Protein AF-F0SC37-F1 (afdb_monomer_lite)

Organism: Pseudopedobacter saltans (strain ATCC 51119 / DSM 12145 / JCM 21818 / CCUG 39354 / LMG 10337 / NBRC 100064 / NCIMB 13643) (NCBI:txid762903)

pLDDT: mean 73.16, std 12.66, range [35.97, 86.56]

Radius of gyration: 14.18 Å; chains: 1; bounding box: 48×24×30 Å

Structure (mmCIF, N/CA/C/O backbone):
data_AF-F0SC37-F1
#
_entry.id   AF-F0SC37-F1
#
loop_
_atom_site.group_PDB
_atom_site.id
_atom_site.type_symbol
_atom_site.label_atom_id
_atom_site.label_alt_id
_atom_site.label_comp_id
_atom_site.label_asym_id
_atom_site.label_entity_id
_atom_site.label_seq_id
_atom_site.pdbx_PDB_ins_code
_atom_site.Cartn_x
_atom_site.Cartn_y
_atom_site.Cartn_z
_atom_site.occupancy
_atom_site.B_iso_or_equiv
_atom_site.auth_seq_id
_atom_site.auth_comp_id
_atom_site.auth_asym_id
_atom_site.auth_atom_id
_atom_site.pdbx_PDB_model_num
ATOM 1 N N . MET A 1 1 ? 25.272 6.533 6.262 1.00 40.91 1 MET A N 1
ATOM 2 C CA . MET A 1 1 ? 24.378 5.358 6.249 1.00 40.91 1 MET A CA 1
ATOM 3 C C . MET A 1 1 ? 23.369 5.589 5.145 1.00 40.91 1 MET A C 1
ATOM 5 O O . MET A 1 1 ? 22.610 6.541 5.241 1.00 40.91 1 MET A O 1
ATOM 9 N N . GLN A 1 2 ? 23.460 4.836 4.052 1.00 44.09 2 GLN A N 1
ATOM 10 C CA . GLN A 1 2 ? 22.616 5.004 2.868 1.00 44.09 2 GLN A CA 1
ATOM 11 C C . GLN A 1 2 ? 21.888 3.676 2.640 1.00 44.09 2 GLN A C 1
ATOM 13 O O . GLN A 1 2 ? 22.260 2.887 1.785 1.00 44.09 2 GLN A O 1
ATOM 18 N N . GLU A 1 3 ? 20.898 3.402 3.486 1.00 50.44 3 GLU A N 1
ATOM 19 C CA . GLU A 1 3 ? 19.991 2.258 3.358 1.00 50.44 3 GLU A CA 1
ATOM 20 C C . GLU A 1 3 ? 18.629 2.784 2.904 1.00 50.44 3 GLU A C 1
ATOM 22 O O . GLU A 1 3 ? 17.743 3.001 3.719 1.00 50.44 3 GLU A O 1
ATOM 27 N N . THR A 1 4 ? 18.461 3.091 1.616 1.00 54.84 4 THR A N 1
ATOM 28 C CA . THR A 1 4 ? 17.119 3.439 1.096 1.00 54.84 4 THR A CA 1
ATOM 29 C C . THR A 1 4 ? 16.831 2.955 -0.323 1.00 54.84 4 THR A C 1
ATOM 31 O O . THR A 1 4 ? 15.666 2.964 -0.712 1.00 54.84 4 THR A O 1
ATOM 34 N N . ASP A 1 5 ? 17.823 2.510 -1.103 1.00 57.59 5 ASP A N 1
ATOM 35 C CA . ASP A 1 5 ? 17.574 2.137 -2.507 1.00 57.59 5 ASP A CA 1
ATOM 36 C C . ASP A 1 5 ? 17.073 0.700 -2.719 1.00 57.59 5 ASP A C 1
ATOM 38 O O . ASP A 1 5 ? 16.584 0.400 -3.805 1.00 57.59 5 ASP A O 1
ATOM 42 N N . ASP A 1 6 ? 17.101 -0.155 -1.690 1.00 70.88 6 ASP A N 1
ATOM 43 C CA . ASP A 1 6 ? 16.592 -1.535 -1.770 1.00 70.88 6 ASP A CA 1
ATOM 44 C C . ASP A 1 6 ? 15.240 -1.747 -1.046 1.00 70.88 6 ASP A C 1
ATOM 46 O O . ASP A 1 6 ? 14.725 -2.863 -0.994 1.00 70.88 6 ASP A O 1
ATOM 50 N N . ALA A 1 7 ? 14.622 -0.690 -0.503 1.00 76.62 7 ALA A N 1
ATOM 51 C CA . ALA A 1 7 ? 13.310 -0.789 0.144 1.00 76.62 7 ALA A CA 1
ATOM 52 C C . ALA A 1 7 ? 12.161 -0.736 -0.886 1.00 76.62 7 ALA A C 1
ATOM 54 O O . ALA A 1 7 ? 12.262 0.003 -1.872 1.00 76.62 7 ALA A O 1
ATOM 55 N N . PRO A 1 8 ? 11.052 -1.474 -0.680 1.00 81.25 8 PRO A N 1
ATOM 56 C CA . PRO A 1 8 ? 9.885 -1.401 -1.555 1.00 81.25 8 PRO A CA 1
ATOM 57 C C . PRO A 1 8 ? 9.205 -0.032 -1.465 1.00 81.25 8 PRO A C 1
ATOM 59 O O . PRO A 1 8 ? 9.176 0.613 -0.414 1.00 81.25 8 PRO A O 1
ATOM 62 N N . ILE A 1 9 ? 8.598 0.402 -2.568 1.00 84.44 9 ILE A N 1
ATOM 63 C CA . ILE A 1 9 ? 7.815 1.641 -2.597 1.00 84.44 9 ILE A CA 1
ATOM 64 C C . ILE A 1 9 ? 6.491 1.394 -1.877 1.00 84.44 9 ILE A C 1
ATOM 66 O O . ILE A 1 9 ? 5.739 0.492 -2.243 1.00 84.44 9 ILE A O 1
ATOM 70 N N . VAL A 1 10 ? 6.164 2.226 -0.890 1.00 85.06 10 VAL A N 1
ATOM 71 C CA . VAL A 1 10 ? 4.873 2.161 -0.196 1.00 85.06 10 VAL A CA 1
ATOM 72 C C . VAL A 1 10 ? 3.930 3.215 -0.766 1.00 85.06 10 VAL A C 1
ATOM 74 O O . VAL A 1 10 ? 4.247 4.404 -0.788 1.00 85.06 10 VAL A O 1
ATOM 77 N N . LEU A 1 11 ? 2.754 2.783 -1.212 1.00 83.94 11 LEU A N 1
ATOM 78 C CA . LEU A 1 11 ? 1.667 3.632 -1.684 1.00 83.94 11 LEU A CA 1
ATOM 79 C C . LEU A 1 11 ? 0.481 3.509 -0.728 1.00 83.94 11 LEU A C 1
ATOM 81 O O . LEU A 1 11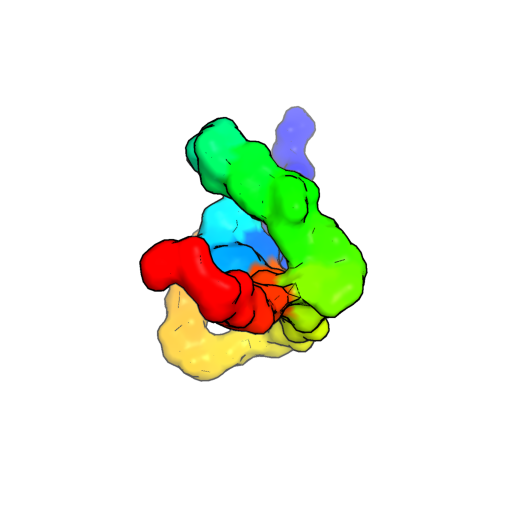 ? 0.051 2.400 -0.435 1.00 83.94 11 LEU A O 1
ATOM 85 N N . ALA A 1 12 ? -0.109 4.620 -0.296 1.00 82.44 12 ALA A N 1
ATOM 86 C CA . ALA A 1 12 ? -1.396 4.626 0.397 1.00 82.44 12 ALA A CA 1
ATOM 87 C C . ALA A 1 12 ? -2.429 5.379 -0.442 1.00 82.44 12 ALA A C 1
ATOM 89 O O . ALA A 1 12 ? -2.258 6.566 -0.717 1.00 82.44 12 ALA A O 1
ATOM 90 N N . ASN A 1 13 ? -3.490 4.690 -0.877 1.00 78.31 13 ASN A N 1
ATOM 91 C CA . ASN A 1 13 ? -4.507 5.227 -1.793 1.00 78.31 13 ASN A CA 1
ATOM 92 C C . ASN A 1 13 ? -3.901 5.948 -3.022 1.00 78.31 13 ASN A C 1
ATOM 94 O O . ASN A 1 13 ? -4.386 6.999 -3.434 1.00 78.31 13 ASN A O 1
ATOM 98 N N . GLY A 1 14 ? -2.812 5.407 -3.579 1.00 76.50 14 GLY A N 1
ATOM 99 C CA . GLY A 1 14 ? -2.108 5.975 -4.737 1.00 76.50 14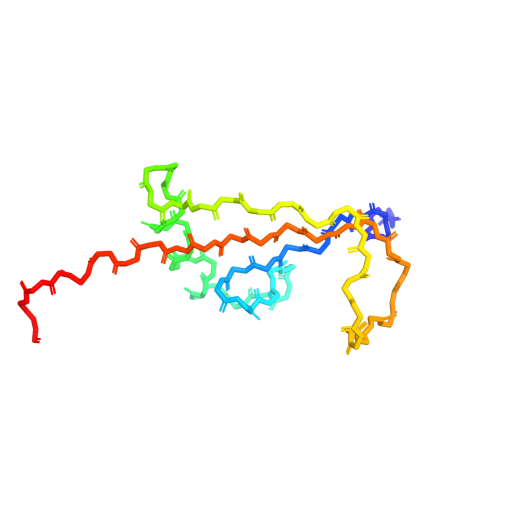 GLY A CA 1
ATOM 100 C C . GLY A 1 14 ? -1.079 7.070 -4.423 1.00 76.50 14 GLY A C 1
ATOM 101 O O . GLY A 1 14 ? -0.407 7.537 -5.337 1.00 76.50 14 GLY A O 1
ATOM 102 N N . ILE A 1 15 ? -0.907 7.465 -3.158 1.00 79.38 15 ILE A N 1
ATOM 103 C CA . ILE A 1 15 ? 0.093 8.459 -2.739 1.00 79.38 15 ILE A CA 1
ATOM 104 C C . ILE A 1 15 ? 1.337 7.747 -2.205 1.00 79.38 15 ILE A C 1
ATOM 106 O O . ILE A 1 15 ? 1.225 6.897 -1.324 1.00 79.38 15 ILE A O 1
ATOM 110 N N . VAL A 1 16 ? 2.521 8.117 -2.701 1.00 81.06 16 VAL A N 1
ATOM 111 C CA . VAL A 1 16 ? 3.805 7.599 -2.201 1.00 81.06 16 VAL A CA 1
ATOM 112 C C . VAL A 1 16 ? 4.040 8.057 -0.767 1.00 81.06 16 VAL A C 1
ATOM 114 O O . VAL A 1 16 ? 3.994 9.252 -0.478 1.00 81.06 16 VAL A O 1
ATOM 117 N N . ILE A 1 17 ? 4.324 7.100 0.115 1.00 81.12 17 ILE A N 1
ATOM 118 C CA . ILE A 1 17 ? 4.648 7.336 1.519 1.00 81.12 17 ILE A CA 1
ATOM 119 C C . ILE A 1 17 ? 6.150 7.166 1.712 1.00 81.12 17 ILE A C 1
ATOM 121 O O . ILE A 1 17 ? 6.710 6.098 1.486 1.00 81.12 17 ILE A O 1
ATOM 125 N N . ASN A 1 18 ? 6.804 8.243 2.124 1.00 79.25 18 ASN A N 1
ATOM 126 C CA . ASN A 1 18 ? 8.239 8.317 2.364 1.00 79.25 18 ASN A CA 1
ATOM 127 C C . ASN A 1 18 ? 8.558 9.315 3.490 1.00 79.25 18 ASN A C 1
ATOM 129 O O . ASN A 1 18 ? 7.679 9.938 4.093 1.00 79.25 18 ASN A O 1
ATOM 133 N N . GLU A 1 19 ? 9.843 9.497 3.771 1.00 70.62 19 GLU A N 1
ATOM 134 C CA . GLU A 1 19 ? 10.309 10.390 4.833 1.00 70.62 19 GLU A CA 1
ATOM 135 C C . GLU A 1 19 ? 9.887 11.849 4.616 1.00 70.62 19 GLU A C 1
ATOM 137 O O . GLU A 1 19 ? 9.515 12.522 5.579 1.00 70.62 19 GLU A O 1
ATOM 142 N N . LEU A 1 20 ? 9.820 12.282 3.353 1.00 71.25 20 LEU A N 1
ATOM 143 C CA . LEU A 1 20 ? 9.399 13.619 2.917 1.00 71.25 20 LEU A CA 1
ATOM 144 C C . LEU A 1 20 ? 7.876 13.828 2.953 1.00 71.25 20 LEU A C 1
ATOM 146 O O . LEU A 1 20 ? 7.387 14.933 2.719 1.00 71.25 20 LEU A O 1
ATOM 150 N N . THR A 1 21 ? 7.104 12.782 3.247 1.00 74.44 21 THR A N 1
ATOM 151 C CA . THR A 1 21 ? 5.646 12.870 3.323 1.00 74.44 21 THR A CA 1
ATOM 152 C C . THR A 1 21 ? 5.224 13.783 4.473 1.00 74.44 21 THR A C 1
ATOM 154 O O . THR A 1 21 ? 5.671 13.629 5.612 1.00 74.44 21 THR A O 1
ATOM 157 N N . ASN A 1 22 ? 4.334 14.733 4.174 1.00 77.19 22 ASN A N 1
ATOM 158 C CA . ASN A 1 22 ? 3.869 15.751 5.116 1.00 77.19 22 ASN A CA 1
ATOM 159 C C . ASN A 1 22 ? 3.322 15.132 6.420 1.00 77.19 22 ASN A C 1
ATOM 161 O O . ASN A 1 22 ? 2.551 14.171 6.385 1.00 77.19 22 ASN A O 1
ATOM 165 N N . ILE A 1 23 ? 3.658 15.733 7.568 1.00 78.12 23 ILE A N 1
ATOM 166 C CA . ILE A 1 23 ? 3.230 15.301 8.912 1.00 78.12 23 ILE A CA 1
ATOM 167 C C . ILE A 1 23 ? 1.706 15.136 9.019 1.00 78.12 23 ILE A C 1
ATOM 169 O O . ILE A 1 23 ? 1.235 14.170 9.614 1.00 78.12 23 ILE A O 1
ATOM 173 N N . LYS A 1 24 ? 0.913 16.021 8.399 1.00 74.25 24 LYS A N 1
ATOM 174 C CA . LYS A 1 24 ? -0.556 15.900 8.382 1.00 74.25 24 LYS A CA 1
ATOM 175 C C . LYS A 1 24 ? -1.012 14.608 7.707 1.00 74.25 24 LYS A C 1
ATOM 177 O O . LYS A 1 24 ? -1.936 13.963 8.194 1.00 74.25 24 LYS A O 1
ATOM 182 N N . LEU A 1 25 ? -0.355 14.224 6.612 1.00 72.38 25 LEU A N 1
ATOM 183 C CA . LEU A 1 25 ? -0.656 12.988 5.898 1.00 72.38 25 LEU A CA 1
ATOM 184 C C . LEU A 1 25 ? -0.216 11.770 6.719 1.00 72.38 25 LEU A C 1
ATOM 186 O O . LEU A 1 25 ? -1.001 10.843 6.872 1.00 72.38 25 LEU A O 1
ATOM 190 N N . LYS A 1 26 ? 0.980 11.806 7.327 1.00 73.19 26 LYS A N 1
ATOM 191 C CA . LYS A 1 26 ? 1.456 10.750 8.241 1.00 73.19 26 LYS A CA 1
ATOM 192 C C . LYS A 1 26 ? 0.478 10.518 9.398 1.00 73.19 26 LYS A C 1
ATOM 194 O O . LYS A 1 26 ? 0.110 9.378 9.657 1.00 73.19 26 LYS A O 1
ATOM 199 N N . ASN A 1 27 ? -0.019 11.584 10.024 1.00 77.00 27 ASN A N 1
ATOM 200 C CA . ASN A 1 27 ? -0.998 11.494 11.112 1.00 77.00 27 ASN A CA 1
ATOM 201 C C . ASN A 1 27 ? -2.359 10.963 10.636 1.00 77.00 27 ASN A C 1
ATOM 203 O O . ASN A 1 27 ? -2.983 10.149 11.314 1.00 77.00 27 ASN A O 1
ATOM 207 N N . LEU A 1 28 ? -2.827 11.397 9.461 1.00 74.81 28 LEU A N 1
ATOM 208 C CA . LEU A 1 28 ? -4.064 10.881 8.870 1.00 74.81 28 LEU A CA 1
ATOM 209 C C . LEU A 1 28 ? -3.957 9.381 8.582 1.00 74.81 28 LEU A C 1
ATOM 211 O O . LEU A 1 28 ? -4.903 8.642 8.851 1.00 74.81 28 LEU A O 1
ATOM 215 N N . LEU A 1 29 ? -2.812 8.942 8.061 1.00 74.94 29 LEU A N 1
ATOM 216 C CA . LEU A 1 29 ? -2.525 7.540 7.789 1.00 74.94 29 LEU A CA 1
ATOM 217 C C . LEU A 1 29 ? -2.431 6.739 9.086 1.00 74.94 29 LEU A C 1
ATOM 219 O O . LEU A 1 29 ? -3.129 5.743 9.202 1.00 74.94 29 LEU A O 1
ATOM 223 N N . ALA A 1 30 ? -1.688 7.196 10.094 1.00 75.12 30 ALA A N 1
ATOM 224 C CA . ALA A 1 30 ? -1.580 6.510 11.385 1.00 75.12 30 ALA A CA 1
ATOM 225 C C . ALA A 1 30 ? -2.954 6.237 12.031 1.00 75.12 30 ALA A C 1
ATOM 227 O O . ALA A 1 30 ? -3.198 5.149 12.540 1.00 75.12 30 ALA A O 1
ATOM 228 N N . ASN A 1 31 ? -3.890 7.185 11.926 1.00 74.25 31 ASN A N 1
ATOM 229 C CA . ASN A 1 31 ? -5.239 7.044 12.486 1.00 74.25 31 ASN A CA 1
ATOM 230 C C . ASN A 1 31 ? -6.175 6.137 11.668 1.00 74.25 31 ASN A C 1
ATOM 232 O O . ASN A 1 31 ? -7.241 5.750 12.148 1.00 74.25 31 ASN A O 1
ATOM 236 N N . ARG A 1 32 ? -5.837 5.851 10.407 1.00 72.88 32 ARG A N 1
ATOM 237 C CA . ARG A 1 32 ? -6.695 5.097 9.477 1.00 72.88 32 ARG A CA 1
ATOM 238 C C . ARG A 1 32 ? -6.113 3.756 9.056 1.00 72.88 32 ARG A C 1
ATOM 240 O O . ARG A 1 32 ? -6.869 2.905 8.594 1.00 72.88 32 AR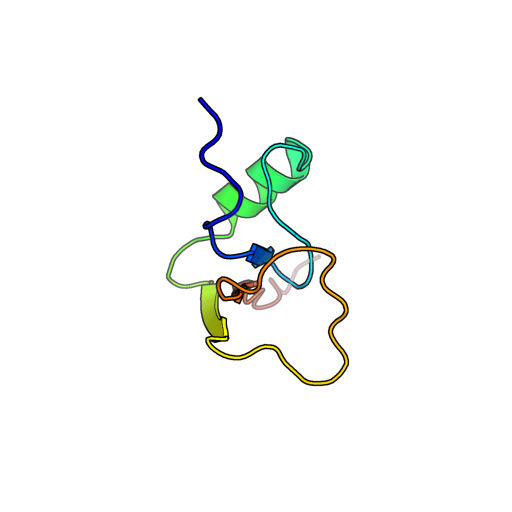G A O 1
ATOM 247 N N . LEU A 1 33 ? -4.811 3.557 9.236 1.00 75.06 33 LEU A N 1
ATOM 248 C CA . LEU A 1 33 ? -4.101 2.318 8.955 1.00 75.06 33 LEU A CA 1
ATOM 249 C C . LEU A 1 33 ? -4.309 1.296 10.084 1.00 75.06 33 LEU A C 1
ATOM 251 O O . LEU A 1 33 ? -3.358 0.779 10.661 1.00 75.06 33 LEU A O 1
ATOM 255 N N . THR A 1 34 ? -5.564 1.008 10.426 1.00 78.12 34 THR A N 1
ATOM 256 C CA . THR A 1 34 ? -5.890 -0.124 11.300 1.00 78.12 34 THR A CA 1
ATOM 257 C C . THR A 1 34 ? -6.002 -1.388 10.444 1.00 78.12 34 THR A C 1
ATOM 259 O O . THR A 1 34 ? -6.581 -1.294 9.358 1.00 78.12 34 THR A O 1
ATOM 262 N N . PRO A 1 35 ? -5.542 -2.568 10.902 1.00 75.06 35 PRO A N 1
ATOM 263 C CA . PRO A 1 35 ? -5.573 -3.804 10.104 1.00 75.06 35 PRO A CA 1
ATOM 264 C C . PRO A 1 35 ? -6.949 -4.107 9.491 1.00 75.06 35 PRO A C 1
ATOM 266 O O . PRO A 1 35 ? -7.060 -4.553 8.359 1.00 75.06 35 PRO A O 1
ATOM 269 N N . GLU A 1 36 ? -8.012 -3.763 10.213 1.00 79.38 36 GLU A N 1
ATOM 270 C CA . GLU A 1 36 ? -9.410 -3.964 9.819 1.00 79.38 36 GLU A CA 1
ATOM 271 C C . GLU A 1 36 ? -9.883 -3.071 8.657 1.00 79.38 36 GLU A C 1
ATOM 273 O O . GLU A 1 36 ? -10.894 -3.347 8.013 1.00 79.38 36 GLU A O 1
ATOM 278 N N . LYS A 1 37 ? -9.187 -1.957 8.412 1.00 79.25 37 LYS A N 1
ATOM 279 C CA . LYS A 1 37 ? -9.561 -0.923 7.434 1.00 79.25 37 LYS A CA 1
ATOM 280 C C . LYS A 1 37 ? -8.593 -0.853 6.262 1.00 79.25 37 LYS A C 1
ATOM 282 O O . LYS A 1 37 ? -8.796 -0.031 5.372 1.00 79.25 37 LYS A O 1
ATOM 287 N N . VAL A 1 38 ? -7.558 -1.687 6.252 1.00 83.12 38 VAL A N 1
ATOM 288 C CA . VAL A 1 38 ? -6.510 -1.660 5.236 1.00 83.12 38 VAL A CA 1
ATOM 289 C C . VAL A 1 38 ? -6.496 -2.975 4.490 1.00 83.12 38 VAL A C 1
ATOM 291 O O . VAL A 1 38 ? -6.293 -4.035 5.070 1.00 83.12 38 VAL A O 1
ATOM 294 N N . GLN A 1 39 ? -6.655 -2.891 3.178 1.00 84.56 39 GLN A N 1
ATOM 295 C CA . GLN A 1 39 ? -6.299 -3.975 2.282 1.00 84.56 39 GLN A CA 1
ATOM 296 C C . GLN A 1 39 ? -4.879 -3.737 1.775 1.00 84.56 39 GLN A C 1
ATOM 298 O O . GLN A 1 39 ? -4.580 -2.675 1.228 1.00 84.56 39 GLN A O 1
ATOM 303 N N . ILE A 1 40 ? -4.010 -4.727 1.964 1.00 85.06 40 ILE A N 1
ATOM 304 C CA . ILE A 1 40 ? -2.622 -4.687 1.502 1.00 85.06 40 ILE A CA 1
ATOM 305 C C . ILE A 1 40 ? -2.528 -5.505 0.218 1.00 85.06 40 ILE A C 1
ATOM 307 O O . ILE A 1 40 ? -2.959 -6.654 0.178 1.00 85.06 40 ILE A O 1
ATOM 311 N N . THR A 1 41 ? -1.978 -4.914 -0.837 1.00 86.56 41 THR A N 1
ATOM 312 C CA . THR A 1 41 ? -1.634 -5.608 -2.083 1.00 86.56 41 THR A CA 1
ATOM 313 C C . THR A 1 41 ? -0.145 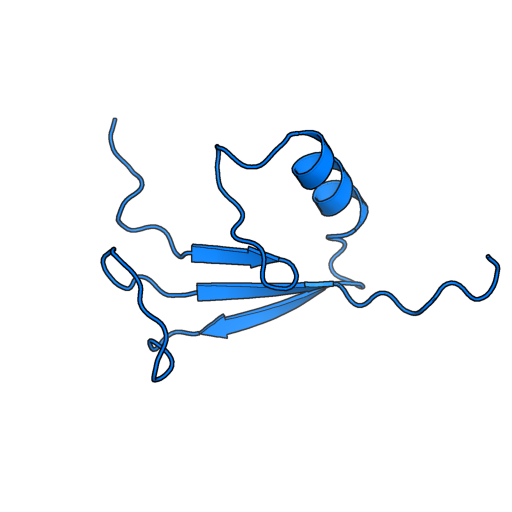-5.446 -2.327 1.00 86.56 41 THR A C 1
ATOM 315 O O . THR A 1 41 ? 0.361 -4.326 -2.326 1.00 86.56 41 THR A O 1
ATOM 318 N N . ILE A 1 42 ? 0.555 -6.558 -2.525 1.00 86.06 42 ILE A N 1
ATOM 319 C CA . ILE A 1 42 ? 1.984 -6.561 -2.832 1.00 86.06 42 ILE A CA 1
ATOM 320 C C . ILE A 1 42 ? 2.130 -6.821 -4.326 1.00 86.06 42 ILE A C 1
ATOM 322 O O . ILE A 1 42 ? 1.625 -7.815 -4.845 1.00 86.06 42 ILE A O 1
ATOM 326 N N . LEU A 1 43 ? 2.806 -5.911 -5.017 1.00 84.81 43 LEU A N 1
ATOM 327 C CA . LEU A 1 43 ? 3.189 -6.079 -6.410 1.00 84.81 43 LEU A CA 1
ATOM 328 C C . LEU A 1 43 ? 4.659 -6.480 -6.439 1.00 84.81 43 LEU A C 1
ATOM 330 O O . LEU A 1 43 ? 5.544 -5.660 -6.199 1.00 84.81 43 LEU A O 1
ATOM 334 N N . GLU A 1 44 ? 4.913 -7.753 -6.720 1.00 78.50 44 GLU A N 1
ATOM 335 C CA . GLU A 1 44 ? 6.274 -8.290 -6.838 1.00 78.50 44 GLU A CA 1
ATOM 336 C C . GLU A 1 44 ? 6.902 -7.960 -8.197 1.00 78.50 44 GLU A C 1
ATOM 338 O O . GLU A 1 44 ? 8.120 -7.849 -8.320 1.00 78.50 44 GLU A O 1
ATOM 343 N N . LYS A 1 45 ? 6.067 -7.753 -9.223 1.00 81.50 45 LYS A N 1
ATOM 344 C CA . LYS A 1 45 ? 6.481 -7.384 -10.581 1.00 81.50 45 LYS A CA 1
ATOM 345 C C . LYS A 1 45 ? 6.043 -5.965 -10.909 1.00 81.50 45 LYS A C 1
ATOM 347 O O . LYS A 1 45 ? 4.947 -5.557 -10.525 1.00 81.50 45 LYS A O 1
ATOM 352 N N . ALA A 1 46 ? 6.892 -5.248 -11.642 1.00 77.50 46 ALA A N 1
ATOM 353 C CA . ALA A 1 46 ? 6.575 -3.913 -12.126 1.00 77.50 46 ALA A CA 1
ATOM 354 C C . ALA A 1 46 ? 5.348 -3.981 -13.050 1.00 77.50 46 ALA A C 1
ATOM 356 O O . ALA A 1 46 ? 5.390 -4.723 -14.036 1.00 77.50 46 ALA A O 1
ATOM 357 N N . PRO A 1 47 ? 4.253 -3.263 -12.745 1.00 77.88 47 PRO A N 1
ATOM 358 C CA . PRO A 1 47 ? 3.107 -3.210 -13.637 1.00 77.88 47 PRO A CA 1
ATOM 359 C C . PRO A 1 47 ? 3.478 -2.481 -14.931 1.00 77.88 47 PRO A C 1
ATOM 361 O O . PRO A 1 47 ? 4.265 -1.529 -14.928 1.00 77.88 47 PRO A O 1
ATOM 364 N N . GLU A 1 48 ? 2.899 -2.929 -16.042 1.00 79.38 48 GLU A N 1
ATOM 365 C CA . GLU A 1 48 ? 3.122 -2.315 -17.349 1.00 79.38 48 GLU A CA 1
ATOM 366 C C . GLU A 1 48 ? 2.710 -0.834 -17.327 1.00 79.38 48 GLU A C 1
ATOM 368 O O . GLU A 1 48 ? 1.647 -0.470 -16.826 1.00 79.38 48 GLU A O 1
ATOM 373 N N . GLY A 1 49 ? 3.579 0.037 -17.849 1.00 71.94 49 GLY A N 1
ATOM 374 C CA . GLY A 1 49 ? 3.325 1.479 -17.937 1.00 71.94 49 GLY A CA 1
ATOM 375 C C . GLY A 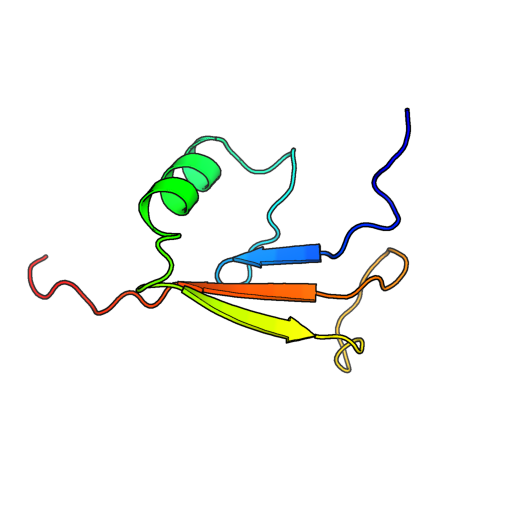1 49 ? 3.645 2.297 -16.680 1.00 71.94 49 GLY A C 1
ATOM 376 O O . GLY A 1 49 ? 3.508 3.520 -16.715 1.00 71.94 49 GLY A O 1
ATOM 377 N N . LEU A 1 50 ? 4.112 1.682 -15.587 1.00 72.69 50 LEU A N 1
ATOM 378 C CA . LEU A 1 50 ? 4.544 2.424 -14.400 1.00 72.69 50 LEU A CA 1
ATOM 379 C C . LEU A 1 50 ? 6.008 2.864 -14.535 1.00 72.69 50 LEU A C 1
ATOM 381 O O . LEU A 1 50 ? 6.932 2.065 -14.387 1.00 72.69 50 LEU A O 1
ATOM 385 N N . TYR A 1 51 ? 6.226 4.154 -14.797 1.00 66.94 51 TYR A N 1
ATOM 386 C CA . TYR A 1 51 ? 7.571 4.727 -14.839 1.00 66.94 51 TYR A CA 1
ATOM 387 C C . TYR A 1 51 ? 8.110 4.946 -13.420 1.00 66.94 51 TYR A C 1
ATOM 389 O O . TYR A 1 51 ? 7.589 5.772 -12.668 1.00 66.94 51 TYR A O 1
ATOM 397 N N . ILE A 1 52 ? 9.171 4.223 -13.055 1.00 69.75 52 ILE A N 1
ATOM 398 C CA . ILE A 1 52 ? 9.867 4.371 -11.772 1.00 69.75 52 ILE A CA 1
ATOM 399 C C . ILE A 1 52 ? 11.331 4.695 -12.054 1.00 69.75 52 ILE A C 1
ATOM 401 O O . ILE A 1 52 ? 12.039 3.915 -12.680 1.00 69.75 52 ILE A O 1
ATOM 405 N N . ASN A 1 53 ? 11.799 5.841 -11.556 1.00 69.06 53 ASN A N 1
ATOM 406 C CA . ASN A 1 53 ? 13.184 6.302 -11.716 1.00 69.06 53 ASN A CA 1
ATOM 407 C C . ASN A 1 53 ? 14.149 5.676 -10.682 1.00 69.06 53 ASN A C 1
ATOM 409 O O . ASN A 1 53 ? 15.063 6.331 -10.186 1.00 69.06 53 ASN A O 1
ATOM 413 N N . LYS A 1 54 ? 13.879 4.436 -10.269 1.00 70.69 54 LYS A N 1
ATOM 414 C CA . LYS A 1 54 ? 14.617 3.677 -9.253 1.00 70.69 54 LYS A CA 1
ATOM 415 C C . LYS A 1 54 ? 14.564 2.187 -9.581 1.00 70.69 54 LYS A C 1
ATOM 417 O O . LYS A 1 54 ? 13.681 1.740 -10.313 1.00 70.69 54 LYS A O 1
ATOM 422 N N . ARG A 1 55 ? 15.499 1.417 -9.018 1.00 75.00 55 ARG A N 1
ATOM 423 C CA . ARG A 1 55 ? 15.484 -0.047 -9.102 1.00 75.00 55 ARG A CA 1
ATOM 424 C C . ARG A 1 55 ? 14.151 -0.579 -8.569 1.00 75.00 55 ARG A C 1
ATOM 426 O O . ARG A 1 55 ? 13.670 -0.129 -7.534 1.00 75.00 55 ARG A O 1
ATOM 433 N N . TRP A 1 56 ? 13.555 -1.531 -9.283 1.00 79.56 56 TRP A N 1
ATOM 434 C CA . TRP A 1 56 ? 12.327 -2.173 -8.829 1.00 79.56 56 TRP A CA 1
ATOM 435 C C . TRP A 1 56 ? 12.620 -3.130 -7.672 1.00 79.56 56 TRP A C 1
ATOM 437 O O . TRP A 1 56 ? 13.321 -4.126 -7.842 1.00 79.56 56 TRP A O 1
ATOM 447 N N . THR A 1 57 ? 12.055 -2.822 -6.512 1.00 81.75 57 THR A N 1
ATOM 448 C CA . THR A 1 57 ? 12.176 -3.580 -5.254 1.00 81.75 57 THR A CA 1
ATOM 449 C C . THR A 1 57 ? 10.821 -4.123 -4.783 1.00 81.75 57 THR A C 1
ATOM 451 O O . THR A 1 57 ? 10.725 -4.745 -3.728 1.00 81.75 57 THR A O 1
ATOM 454 N N . GLY A 1 58 ? 9.769 -3.909 -5.582 1.00 80.94 58 GLY A N 1
ATOM 455 C CA . GLY A 1 58 ? 8.377 -4.191 -5.242 1.00 80.94 58 GLY A CA 1
ATOM 456 C C . GLY A 1 58 ? 7.604 -2.940 -4.816 1.00 80.94 58 GLY A C 1
ATOM 457 O O . GLY A 1 58 ? 8.177 -1.922 -4.419 1.00 80.94 58 GLY A O 1
ATOM 458 N N . VAL A 1 59 ? 6.275 -3.017 -4.905 1.00 83.81 59 VAL A N 1
ATOM 459 C CA . VAL A 1 59 ? 5.360 -1.965 -4.436 1.00 83.81 59 VAL A CA 1
ATOM 460 C C . VAL A 1 59 ? 4.381 -2.557 -3.431 1.00 83.81 59 VAL A C 1
ATOM 462 O O . VAL A 1 59 ? 3.719 -3.556 -3.706 1.00 83.81 59 VAL A O 1
ATOM 465 N N . ILE A 1 60 ? 4.252 -1.907 -2.279 1.00 85.50 60 ILE A N 1
ATOM 466 C CA . ILE A 1 60 ? 3.231 -2.203 -1.276 1.00 85.50 60 ILE A CA 1
ATOM 467 C C . ILE A 1 60 ? 2.117 -1.174 -1.437 1.00 85.50 60 ILE A C 1
ATOM 469 O O . ILE A 1 60 ? 2.316 0.011 -1.177 1.00 85.50 60 ILE A O 1
ATOM 473 N N . VAL A 1 61 ? 0.935 -1.621 -1.851 1.00 84.81 61 VAL A N 1
ATOM 474 C CA . VAL A 1 61 ? -0.256 -0.779 -1.979 1.00 84.81 61 VAL A CA 1
ATOM 475 C C . VAL A 1 61 ? -1.155 -0.988 -0.768 1.00 84.81 61 VAL A C 1
ATOM 477 O O . VAL A 1 61 ? -1.681 -2.076 -0.541 1.00 84.81 61 VAL A O 1
ATOM 480 N N . LEU A 1 62 ? -1.354 0.079 -0.003 1.00 85.62 62 LEU A N 1
ATOM 481 C CA . LEU A 1 62 ? -2.291 0.169 1.106 1.00 85.62 62 LEU A CA 1
ATOM 482 C C . LEU A 1 62 ? -3.570 0.840 0.601 1.0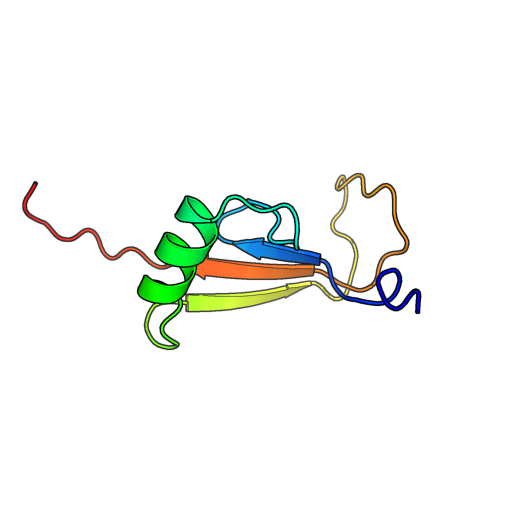0 85.62 62 LEU A C 1
ATOM 484 O O . LEU A 1 62 ? -3.589 2.038 0.311 1.00 85.62 62 LEU A O 1
ATOM 488 N N . THR A 1 63 ? -4.648 0.069 0.509 1.00 83.88 63 THR A N 1
ATOM 489 C CA . THR A 1 63 ? -5.981 0.586 0.191 1.00 83.88 63 THR A CA 1
ATOM 490 C C . THR A 1 63 ? -6.757 0.744 1.487 1.00 83.88 63 THR A C 1
ATOM 492 O O . THR A 1 63 ? -7.093 -0.235 2.152 1.00 83.88 63 THR A O 1
ATOM 495 N N . ILE A 1 64 ? -7.019 1.991 1.872 1.00 83.00 64 ILE A N 1
ATOM 496 C CA . ILE A 1 64 ? -7.764 2.314 3.086 1.00 83.00 64 ILE A CA 1
ATOM 497 C C . ILE A 1 64 ? -9.251 2.311 2.740 1.00 83.00 64 ILE A C 1
ATOM 499 O O . ILE A 1 64 ? -9.767 3.240 2.112 1.00 83.00 64 ILE A O 1
ATOM 503 N N . ASN A 1 65 ? -9.944 1.272 3.193 1.00 75.88 65 ASN A N 1
ATOM 504 C CA . ASN A 1 65 ? -11.375 1.097 3.030 1.00 75.88 65 ASN A CA 1
ATOM 505 C C . ASN A 1 65 ? -12.117 2.072 3.942 1.00 75.88 65 ASN A C 1
ATOM 507 O O . ASN A 1 65 ? -12.488 1.771 5.077 1.00 75.88 65 ASN A O 1
ATOM 511 N N . ASN A 1 66 ? -12.384 3.262 3.417 1.00 64.19 66 ASN A N 1
ATOM 512 C CA . ASN A 1 66 ? -13.377 4.149 3.993 1.00 64.19 66 ASN A CA 1
ATOM 513 C C . ASN A 1 66 ? -14.761 3.568 3.669 1.00 64.19 66 ASN A C 1
ATOM 515 O O . ASN A 1 66 ? -15.395 3.956 2.686 1.00 64.19 66 ASN A O 1
ATOM 519 N N . LYS A 1 67 ? -15.278 2.657 4.508 1.00 54.41 67 LYS A N 1
ATOM 520 C CA . LYS A 1 67 ? -16.738 2.554 4.636 1.00 54.41 67 LYS A CA 1
ATOM 521 C C . LYS A 1 67 ? -17.203 3.973 4.949 1.00 54.41 67 LYS A C 1
ATOM 523 O O . LYS A 1 67 ? -16.841 4.502 5.998 1.00 54.41 67 LYS A O 1
ATOM 528 N N . LYS A 1 68 ? -17.900 4.619 4.004 1.00 46.25 68 LYS A N 1
ATOM 529 C CA . LYS A 1 68 ? -18.484 5.948 4.207 1.00 46.25 68 LYS A CA 1
ATOM 530 C C . LYS A 1 68 ? -19.166 5.935 5.571 1.00 46.25 68 LYS A C 1
ATOM 532 O O . LYS A 1 68 ? -20.119 5.182 5.768 1.00 46.25 68 LYS A O 1
ATOM 537 N N . ILE A 1 69 ? -18.683 6.755 6.497 1.00 46.28 69 ILE A N 1
ATOM 538 C CA . ILE A 1 69 ? -19.497 7.140 7.639 1.00 46.28 69 ILE A CA 1
ATOM 539 C C . ILE A 1 69 ? -20.635 7.946 7.007 1.00 46.28 69 ILE A C 1
ATOM 541 O O . ILE A 1 69 ? -20.417 9.057 6.532 1.00 46.28 69 ILE A O 1
ATOM 545 N N . LYS A 1 70 ? -21.817 7.334 6.867 1.00 35.97 70 LYS A N 1
ATOM 546 C CA . LYS A 1 70 ? -23.047 8.071 6.564 1.00 35.97 70 LYS A CA 1
ATOM 547 C C . LYS A 1 70 ? -23.225 9.077 7.701 1.00 35.97 70 LYS A C 1
ATOM 549 O O . LYS A 1 70 ? -23.410 8.640 8.832 1.00 35.97 70 LYS A O 1
ATOM 554 N N . GLY A 1 71 ? -23.147 10.375 7.414 1.00 40.12 71 GLY A N 1
ATOM 555 C CA . GLY A 1 71 ? -23.437 11.404 8.418 1.00 40.12 71 GLY A CA 1
ATOM 556 C C . GLY A 1 71 ? -22.588 12.673 8.382 1.00 40.12 71 GLY A C 1
ATOM 557 O O . GLY A 1 71 ? -22.388 13.252 9.443 1.00 40.12 71 GLY A O 1
ATOM 558 N N . PHE A 1 72 ? -22.110 13.108 7.215 1.00 38.88 72 PHE A N 1
ATOM 559 C CA . PHE A 1 72 ? -21.782 14.516 6.974 1.00 38.88 72 PHE A CA 1
ATOM 560 C C . PHE A 1 72 ? -22.405 14.935 5.650 1.00 38.88 72 PHE A C 1
ATOM 562 O O . PHE A 1 72 ? -22.302 14.125 4.695 1.00 38.88 72 PHE A O 1
#

Sequence (72 aa):
MQETDDAPIVLANGIVINELTNIKLKNLLANRLTPEKVQITILEKAPEGLYINKRWTGVIVLTINNKKIKGF

Foldseek 3Di:
DDPDQQDAFEAEVNHTDDPPPDPVVVVVCVVQVDVVQWDWDKAQDDDPPDDDPGDHNTYIYIYGHPPDPPDD

Secondary structure (DSSP, 8-state):
----TTSPEEEETTEEESTTS-HHHHHHHHHH--GGGEEEEEE-SPPTT---SS----EEEEEE-----S--